Protein AF-A0A2G1VU32-F1 (afdb_monomer_lite)

pLDDT: mean 89.3, std 12.96, range [51.47, 98.81]

Sequence (148 aa):
MNSLKHTLLTLFTGLILLSCGTSLYDHYSYTQTLETKAAAISLINVSDQNFEDHKAAAEALKSQIDLMLTYERAKSKNEITVQMWQYLQNEDCSLQQFLKLWQQQGTLSPVFKEEYRPQVEKIFDLMANYETQKDAQSKSLLLDLITL

Radius of gyration: 21.8 Å; chains: 1; bounding box: 64×32×53 Å

Structure (mmCIF, N/CA/C/O backbone):
data_AF-A0A2G1VU32-F1
#
_entry.id   AF-A0A2G1VU32-F1
#
loop_
_atom_site.group_PDB
_atom_site.id
_atom_site.type_symbol
_atom_site.label_atom_id
_atom_site.label_alt_id
_atom_site.label_comp_id
_atom_site.label_asym_id
_atom_site.label_entity_id
_atom_site.label_seq_id
_atom_site.pdbx_PDB_ins_code
_atom_site.Cartn_x
_atom_site.Cartn_y
_atom_site.Cartn_z
_atom_site.occupancy
_atom_site.B_iso_or_equiv
_atom_site.auth_seq_id
_atom_site.auth_comp_id
_atom_site.auth_asym_id
_atom_site.auth_atom_id
_atom_site.pdbx_PDB_model_num
ATOM 1 N N . MET A 1 1 ? 47.442 -22.455 -35.477 1.00 58.25 1 MET A N 1
ATOM 2 C CA . MET A 1 1 ? 46.752 -22.853 -34.225 1.00 58.25 1 MET A CA 1
ATOM 3 C C . MET A 1 1 ? 46.631 -21.711 -33.213 1.00 58.25 1 MET A C 1
ATOM 5 O O . MET A 1 1 ? 45.597 -21.620 -32.571 1.00 58.25 1 MET A O 1
ATOM 9 N N . ASN A 1 2 ? 47.623 -20.816 -33.091 1.00 56.00 2 ASN A N 1
ATOM 10 C CA . ASN A 1 2 ? 47.552 -19.687 -32.149 1.00 56.00 2 ASN A CA 1
ATOM 11 C C . ASN A 1 2 ? 46.612 -18.558 -32.615 1.00 56.00 2 ASN A C 1
ATOM 13 O O . ASN A 1 2 ? 45.860 -18.047 -31.797 1.00 56.00 2 ASN A O 1
ATOM 17 N N . SER A 1 3 ? 46.543 -18.238 -33.917 1.00 55.78 3 SER A N 1
ATOM 18 C CA . SER A 1 3 ? 45.601 -17.217 -34.419 1.00 55.78 3 SER A CA 1
ATOM 19 C C . SER A 1 3 ? 44.133 -17.598 -34.189 1.00 55.78 3 SER A C 1
ATOM 21 O O . SER A 1 3 ? 43.378 -16.770 -33.706 1.00 55.78 3 SER A O 1
ATOM 23 N N . LEU A 1 4 ? 43.759 -18.867 -34.409 1.00 64.81 4 LEU A N 1
ATOM 24 C CA . LEU A 1 4 ? 42.401 -19.377 -34.163 1.00 64.81 4 LEU A CA 1
ATOM 25 C C . LEU A 1 4 ? 41.988 -19.258 -32.684 1.00 64.81 4 LEU A C 1
ATOM 27 O O . LEU A 1 4 ? 40.845 -18.922 -32.393 1.00 64.81 4 LEU A O 1
ATOM 31 N N . LYS A 1 5 ? 42.929 -19.473 -31.751 1.00 65.31 5 LYS A N 1
ATOM 32 C CA . LYS A 1 5 ? 42.708 -19.272 -30.308 1.00 65.31 5 LYS A CA 1
ATOM 33 C C . LYS A 1 5 ? 42.478 -17.798 -29.975 1.00 65.31 5 LYS A C 1
ATOM 35 O O . LYS A 1 5 ? 41.602 -17.496 -29.175 1.00 65.31 5 LYS A O 1
ATOM 40 N N . HIS A 1 6 ? 43.221 -16.887 -30.605 1.00 68.25 6 HIS A N 1
ATOM 41 C CA . HIS A 1 6 ? 43.044 -15.448 -30.403 1.00 68.25 6 HIS A CA 1
ATOM 42 C C . HIS A 1 6 ? 41.734 -14.928 -31.009 1.00 68.25 6 HIS A C 1
ATOM 44 O O . HIS A 1 6 ? 41.084 -14.096 -30.379 1.00 68.25 6 HIS A O 1
ATOM 50 N N . THR A 1 7 ? 41.303 -15.448 -32.164 1.00 71.88 7 THR A N 1
ATOM 51 C CA . THR A 1 7 ? 40.001 -15.118 -32.774 1.00 71.88 7 THR A CA 1
ATOM 52 C C . THR A 1 7 ? 38.832 -15.653 -31.942 1.00 71.88 7 THR A C 1
ATOM 54 O O . THR A 1 7 ? 37.852 -14.945 -31.733 1.00 71.88 7 THR A O 1
ATOM 57 N N . LEU A 1 8 ? 38.947 -16.870 -31.398 1.00 70.31 8 LEU A N 1
ATOM 58 C CA . LEU A 1 8 ? 37.940 -17.442 -30.497 1.00 70.31 8 LEU A CA 1
ATOM 59 C C . LEU A 1 8 ? 37.850 -16.656 -29.176 1.00 70.31 8 LEU A C 1
ATOM 61 O O . LEU A 1 8 ? 36.756 -16.397 -28.685 1.00 70.31 8 LEU A O 1
ATOM 65 N N . LEU A 1 9 ? 38.997 -16.236 -28.629 1.00 70.88 9 LEU A N 1
ATOM 66 C CA . LEU A 1 9 ? 39.069 -15.441 -27.401 1.00 70.88 9 LEU A CA 1
ATOM 67 C C . LEU A 1 9 ? 38.470 -14.040 -27.592 1.00 70.88 9 LEU A C 1
ATOM 69 O O . LEU A 1 9 ? 37.743 -13.568 -26.729 1.00 70.88 9 LEU A O 1
ATOM 73 N N . THR A 1 10 ? 38.721 -13.388 -28.731 1.00 73.50 10 THR A N 1
ATOM 74 C CA . THR A 1 10 ? 38.122 -12.075 -29.041 1.00 73.50 10 THR A CA 1
ATOM 75 C C . THR A 1 10 ? 36.617 -12.165 -29.291 1.00 73.50 10 THR A C 1
ATOM 77 O O . THR A 1 10 ? 35.882 -11.296 -28.826 1.00 73.50 10 THR A O 1
ATOM 80 N N . LEU A 1 11 ? 36.138 -13.233 -29.938 1.00 74.50 11 LEU A N 1
ATOM 81 C CA . LEU A 1 11 ? 34.706 -13.490 -30.118 1.00 74.50 11 LEU A CA 1
ATOM 82 C C . LEU A 1 11 ? 33.994 -13.744 -28.778 1.00 74.50 11 LEU A C 1
ATOM 84 O O . LEU A 1 11 ? 32.902 -13.226 -28.551 1.00 74.50 11 LEU A O 1
ATOM 88 N N . PHE A 1 12 ? 34.627 -14.496 -27.871 1.00 69.56 12 PHE A N 1
ATOM 89 C CA . PHE A 1 12 ? 34.078 -14.790 -26.546 1.00 69.56 12 PHE A CA 1
ATOM 90 C C . PHE A 1 12 ? 33.982 -13.531 -25.672 1.00 69.56 12 PHE A C 1
ATOM 92 O O . PHE A 1 12 ? 32.944 -13.286 -25.064 1.00 69.56 12 PHE A O 1
ATOM 99 N N . THR A 1 13 ? 35.009 -12.674 -25.676 1.00 68.81 13 THR A N 1
ATOM 100 C CA . THR A 1 13 ? 34.987 -11.399 -24.936 1.00 68.81 13 THR A CA 1
ATOM 101 C C . THR A 1 13 ? 33.951 -10.416 -25.497 1.00 68.81 13 THR A C 1
ATOM 103 O O . THR A 1 13 ? 33.330 -9.684 -24.730 1.00 68.81 13 THR A O 1
ATOM 106 N N . GLY A 1 14 ? 33.705 -10.422 -26.814 1.00 69.38 14 GLY A N 1
ATOM 107 C CA . GLY A 1 14 ? 32.667 -9.593 -27.440 1.00 69.38 14 GLY A CA 1
ATOM 108 C C . GLY A 1 14 ? 31.235 -9.997 -27.066 1.00 69.38 14 GLY A C 1
ATOM 109 O O . GLY A 1 14 ? 30.366 -9.135 -26.955 1.00 69.38 14 GLY A O 1
ATOM 110 N N . LEU A 1 15 ? 30.988 -11.287 -26.814 1.00 64.50 15 LEU A N 1
ATOM 111 C CA . LEU A 1 15 ? 29.652 -11.806 -26.500 1.00 64.50 15 LEU A CA 1
ATOM 112 C C . LEU A 1 15 ? 29.188 -11.449 -25.075 1.00 64.50 15 LEU A C 1
ATOM 114 O O . LEU A 1 15 ? 27.997 -11.257 -24.845 1.00 64.50 15 LEU A O 1
ATOM 118 N N . ILE A 1 16 ? 30.123 -11.294 -24.130 1.00 65.19 16 ILE A N 1
ATOM 119 C CA . ILE A 1 16 ? 29.819 -10.952 -22.727 1.00 65.19 16 ILE A CA 1
ATOM 120 C C . ILE A 1 16 ? 29.314 -9.500 -22.604 1.00 65.19 16 ILE A C 1
ATOM 122 O O . ILE A 1 16 ? 28.495 -9.196 -21.739 1.00 65.19 16 ILE A O 1
ATOM 126 N N . LEU A 1 17 ? 29.730 -8.605 -23.508 1.00 60.62 17 LEU A N 1
ATOM 127 C CA . LEU A 1 17 ? 29.351 -7.184 -23.482 1.00 60.62 17 LEU A CA 1
ATOM 128 C C . LEU A 1 17 ? 27.929 -6.905 -24.004 1.00 60.62 17 LEU A C 1
ATOM 130 O O . LEU A 1 17 ? 27.410 -5.813 -23.789 1.00 60.62 17 LEU A O 1
ATOM 134 N N . LEU A 1 18 ? 27.275 -7.881 -24.646 1.00 58.91 18 LEU A N 1
ATOM 135 C CA . LEU A 1 18 ? 25.891 -7.758 -25.130 1.00 58.91 18 LEU A CA 1
ATOM 136 C C . LEU A 1 18 ? 24.841 -8.185 -24.087 1.00 58.91 18 LEU A C 1
ATOM 138 O O . LEU A 1 18 ? 23.646 -8.029 -24.322 1.00 58.91 18 LEU A O 1
ATOM 142 N N . SER A 1 19 ? 25.264 -8.699 -22.927 1.00 51.47 19 SER A N 1
ATOM 143 C CA . SER A 1 19 ? 24.370 -9.250 -21.896 1.00 51.47 19 SER A CA 1
ATOM 144 C C . SER A 1 19 ? 23.820 -8.210 -20.907 1.00 51.47 19 SER A C 1
ATOM 146 O O . SER A 1 19 ? 23.207 -8.586 -19.906 1.00 51.47 19 SER A O 1
ATOM 148 N N . CYS A 1 20 ? 23.996 -6.908 -21.148 1.00 51.81 20 CYS A N 1
ATOM 149 C CA . CYS A 1 20 ? 23.398 -5.871 -20.303 1.00 51.81 20 CYS A CA 1
ATOM 150 C C . CYS A 1 20 ? 21.903 -5.697 -20.640 1.00 51.81 20 CYS A C 1
ATOM 152 O O . CYS A 1 20 ? 21.462 -4.661 -21.131 1.00 51.81 20 CYS A O 1
ATOM 154 N N . GLY A 1 21 ? 21.121 -6.759 -20.440 1.00 54.06 21 GLY A N 1
ATOM 155 C CA . GLY A 1 21 ? 19.668 -6.691 -20.429 1.00 54.06 21 GLY A CA 1
ATOM 156 C C . GLY A 1 21 ? 19.225 -6.154 -19.076 1.00 54.06 21 GLY A C 1
ATOM 157 O O . GLY A 1 21 ? 19.419 -6.808 -18.054 1.00 54.06 21 GLY A O 1
ATOM 158 N N . THR A 1 22 ? 18.647 -4.957 -19.051 1.00 56.16 22 THR A N 1
ATOM 159 C CA . THR A 1 22 ? 17.978 -4.431 -17.860 1.00 56.16 22 THR A CA 1
ATOM 160 C C . THR A 1 22 ? 16.846 -5.385 -17.482 1.00 56.16 22 THR A C 1
ATOM 162 O O . THR A 1 22 ? 15.890 -5.539 -18.243 1.00 56.16 22 THR A O 1
ATOM 165 N N . SER A 1 23 ? 16.976 -6.050 -16.334 1.00 56.91 23 SER A N 1
ATOM 166 C CA . SER A 1 23 ? 15.915 -6.855 -15.729 1.00 56.91 23 SER A CA 1
ATOM 167 C C . SER A 1 23 ? 14.603 -6.063 -15.686 1.00 56.91 23 SER A C 1
ATOM 169 O O . SER A 1 23 ? 14.593 -4.916 -15.246 1.00 56.91 23 SER A O 1
ATOM 171 N N . LEU A 1 24 ? 13.498 -6.674 -16.129 1.00 61.28 24 LEU A N 1
ATOM 172 C CA . LEU A 1 24 ? 12.148 -6.121 -15.949 1.00 61.28 24 LEU A CA 1
ATOM 173 C C . LEU A 1 24 ? 11.700 -6.181 -14.476 1.00 61.28 24 LEU A C 1
ATOM 175 O O . LEU A 1 24 ? 10.844 -5.395 -14.063 1.00 61.28 24 LEU A O 1
ATOM 179 N N . TYR A 1 25 ? 12.284 -7.101 -13.698 1.00 70.75 25 TYR A N 1
ATOM 180 C CA . TYR A 1 25 ? 12.089 -7.207 -12.257 1.00 70.75 25 TYR A CA 1
ATOM 181 C C . TYR A 1 25 ? 12.802 -6.052 -11.558 1.00 70.75 25 TYR A C 1
ATOM 183 O O . TYR A 1 25 ? 14.030 -5.928 -11.654 1.00 70.75 25 TYR A O 1
ATOM 191 N N . ASP A 1 26 ? 12.018 -5.241 -10.853 1.00 80.12 26 ASP A N 1
ATOM 192 C CA . ASP A 1 26 ? 12.523 -4.242 -9.926 1.00 80.12 26 ASP A CA 1
ATOM 193 C C . ASP A 1 26 ? 12.312 -4.735 -8.493 1.00 80.12 26 ASP A C 1
ATOM 195 O O . ASP A 1 26 ? 11.199 -4.760 -7.961 1.00 80.12 26 ASP A O 1
ATOM 199 N N . HIS A 1 27 ? 13.420 -5.121 -7.865 1.00 87.69 27 HIS A N 1
ATOM 200 C CA . HIS A 1 27 ? 13.429 -5.573 -6.483 1.00 87.69 27 HIS A CA 1
ATOM 201 C C . HIS A 1 27 ? 12.904 -4.508 -5.514 1.00 87.69 27 HIS A C 1
ATOM 203 O O . HIS A 1 27 ? 12.268 -4.848 -4.514 1.00 87.69 27 HIS A O 1
ATOM 209 N N . TYR A 1 28 ? 13.142 -3.228 -5.807 1.00 91.94 28 TYR A N 1
ATOM 210 C CA . TYR A 1 28 ? 12.669 -2.133 -4.974 1.00 91.94 28 TYR A CA 1
ATOM 211 C C . TYR A 1 28 ? 11.143 -2.011 -5.043 1.00 91.94 28 TYR A C 1
ATOM 213 O O . TYR A 1 28 ? 10.498 -2.040 -3.996 1.00 91.94 28 TYR A O 1
ATOM 221 N N . SER A 1 29 ? 10.551 -1.993 -6.243 1.00 93.12 29 SER A N 1
ATOM 222 C CA . SER A 1 29 ? 9.088 -1.967 -6.432 1.00 93.12 29 SER A CA 1
ATOM 223 C C . SER A 1 29 ? 8.392 -3.139 -5.739 1.00 93.12 29 SER A C 1
ATOM 225 O O . SER A 1 29 ? 7.382 -2.954 -5.054 1.00 93.12 29 SER A O 1
ATOM 227 N N . TYR A 1 30 ? 8.951 -4.346 -5.868 1.00 94.31 30 TYR A N 1
ATOM 228 C CA . TYR A 1 30 ? 8.436 -5.536 -5.193 1.00 94.31 30 TYR A CA 1
ATOM 229 C C . TYR A 1 30 ? 8.493 -5.398 -3.665 1.00 94.31 30 TYR A C 1
ATOM 231 O O . TYR A 1 30 ? 7.490 -5.603 -2.982 1.00 94.31 30 TYR A O 1
ATOM 239 N N . THR A 1 31 ? 9.646 -4.997 -3.126 1.00 96.44 31 THR A N 1
ATOM 240 C CA . THR A 1 31 ? 9.841 -4.829 -1.677 1.00 96.44 31 THR A CA 1
ATOM 241 C C . THR A 1 31 ? 8.885 -3.785 -1.113 1.00 96.44 31 THR A C 1
ATOM 243 O O . THR A 1 31 ? 8.195 -4.045 -0.130 1.00 96.44 31 THR A O 1
ATOM 246 N N . GLN A 1 32 ? 8.760 -2.641 -1.784 1.00 97.62 32 GLN A N 1
ATOM 247 C CA . GLN A 1 32 ? 7.848 -1.575 -1.377 1.00 97.62 32 GLN A CA 1
ATOM 248 C C . GLN A 1 32 ? 6.380 -2.000 -1.451 1.00 97.62 32 GLN A C 1
ATOM 250 O O . GLN A 1 32 ? 5.587 -1.602 -0.600 1.00 97.62 32 GLN A O 1
ATOM 255 N N . THR A 1 33 ? 6.015 -2.872 -2.394 1.00 97.75 33 THR A N 1
ATOM 256 C CA . THR A 1 33 ? 4.673 -3.474 -2.436 1.00 97.75 33 THR A CA 1
ATOM 257 C C . THR A 1 33 ? 4.402 -4.315 -1.184 1.00 97.75 33 THR A C 1
ATOM 259 O O . THR A 1 33 ? 3.342 -4.180 -0.572 1.00 97.75 33 THR A O 1
ATOM 262 N N . LEU A 1 34 ? 5.358 -5.148 -0.759 1.00 98.19 34 LEU A N 1
ATOM 263 C CA . LEU A 1 34 ? 5.218 -5.971 0.449 1.00 98.19 34 LEU A CA 1
ATOM 264 C C . LEU A 1 34 ? 5.191 -5.136 1.735 1.00 98.19 34 LEU A C 1
ATOM 266 O O . LEU A 1 34 ? 4.395 -5.417 2.630 1.00 98.19 34 LEU A O 1
ATOM 270 N N . GLU A 1 35 ? 6.034 -4.109 1.828 1.00 98.44 35 GLU A N 1
ATOM 271 C CA . GLU A 1 35 ? 6.060 -3.197 2.976 1.00 98.44 35 GLU A CA 1
ATOM 272 C C . GLU A 1 35 ? 4.749 -2.414 3.094 1.00 98.44 35 GLU A C 1
ATOM 274 O O . GLU A 1 35 ? 4.152 -2.364 4.171 1.00 98.44 35 GLU A O 1
ATOM 279 N N . THR A 1 36 ? 4.247 -1.886 1.974 1.00 98.69 36 THR A N 1
ATOM 280 C CA . THR A 1 36 ? 2.964 -1.170 1.930 1.00 98.69 36 THR A CA 1
ATOM 281 C C . THR A 1 36 ? 1.810 -2.104 2.301 1.00 98.69 36 THR A C 1
ATOM 283 O O . THR A 1 36 ? 0.939 -1.722 3.086 1.00 98.69 36 THR A O 1
ATOM 286 N N . LYS A 1 37 ? 1.830 -3.362 1.823 1.00 98.62 37 LYS A N 1
ATOM 287 C CA . LYS A 1 37 ? 0.872 -4.397 2.245 1.00 98.62 37 LYS A CA 1
ATOM 288 C C . LYS A 1 37 ? 0.906 -4.581 3.757 1.00 98.62 37 LYS A C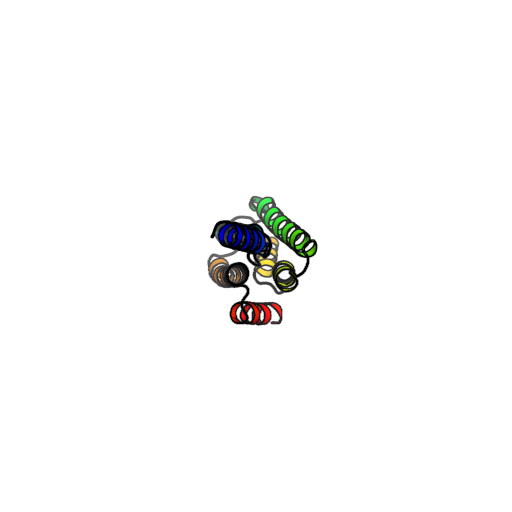 1
ATOM 290 O O . LYS A 1 37 ? -0.134 -4.517 4.406 1.00 98.62 37 LYS A O 1
ATOM 295 N N . ALA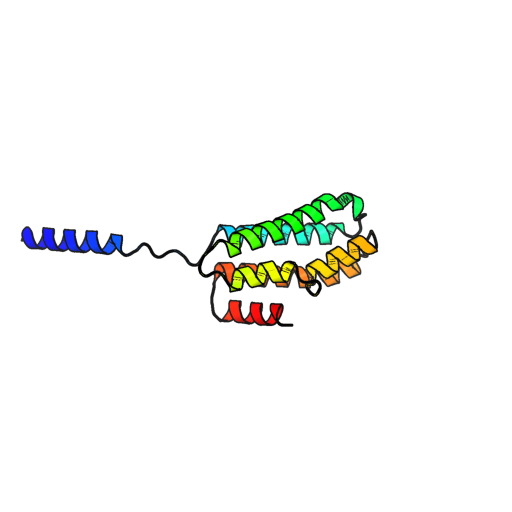 A 1 38 ? 2.087 -4.809 4.327 1.00 98.75 38 ALA A N 1
ATOM 296 C CA . ALA A 1 38 ? 2.237 -5.045 5.758 1.00 98.75 38 ALA A CA 1
ATOM 297 C C . ALA A 1 38 ? 1.718 -3.859 6.588 1.00 98.75 38 ALA A C 1
ATOM 299 O O . ALA A 1 38 ? 0.993 -4.070 7.562 1.00 98.75 38 ALA A O 1
ATOM 300 N N . ALA A 1 39 ? 2.019 -2.627 6.172 1.00 98.81 39 ALA A N 1
ATOM 301 C CA . ALA A 1 39 ? 1.512 -1.416 6.809 1.00 98.81 39 ALA A CA 1
ATOM 302 C C . ALA A 1 39 ? -0.024 -1.323 6.737 1.00 98.81 39 ALA A C 1
ATOM 304 O O . ALA A 1 39 ? -0.672 -1.104 7.762 1.00 98.81 39 ALA A O 1
ATOM 305 N N . ALA A 1 40 ? -0.620 -1.568 5.567 1.00 98.75 40 ALA A N 1
ATOM 306 C CA . ALA A 1 40 ? -2.072 -1.563 5.393 1.00 98.75 40 ALA A CA 1
ATOM 307 C C . ALA A 1 40 ? -2.770 -2.619 6.266 1.00 98.75 40 ALA A C 1
ATOM 309 O O . ALA A 1 40 ? -3.728 -2.307 6.974 1.00 98.75 40 ALA A O 1
ATOM 310 N N . ILE A 1 41 ? -2.265 -3.856 6.280 1.00 98.56 41 ILE A N 1
ATOM 311 C CA . ILE A 1 41 ? -2.835 -4.932 7.103 1.00 98.56 41 ILE A CA 1
ATOM 312 C C . ILE A 1 41 ? -2.649 -4.652 8.598 1.00 98.56 41 ILE A C 1
ATOM 314 O O . ILE A 1 41 ? -3.541 -4.955 9.390 1.00 98.56 41 ILE A O 1
ATOM 318 N N . SER A 1 42 ? -1.534 -4.035 8.995 1.00 98.44 42 SER A N 1
ATOM 319 C CA . SER A 1 42 ? -1.323 -3.598 10.378 1.00 98.44 42 SER A CA 1
ATOM 320 C C . SER A 1 42 ? -2.415 -2.623 10.831 1.00 98.44 42 SER A C 1
ATOM 322 O O . SER A 1 42 ? -3.023 -2.843 11.877 1.00 98.44 42 SER A O 1
ATOM 324 N N . LEU A 1 43 ? -2.740 -1.620 10.006 1.00 98.62 43 LEU A N 1
ATOM 325 C CA . LEU A 1 43 ? -3.816 -0.663 10.287 1.00 98.62 43 LEU A CA 1
ATOM 326 C C . LEU A 1 43 ? -5.188 -1.340 10.398 1.00 98.62 43 LEU A C 1
ATOM 328 O O . LEU A 1 43 ? -5.942 -1.032 11.316 1.00 98.62 43 LEU A O 1
ATOM 332 N N . ILE A 1 44 ? -5.498 -2.303 9.524 1.00 98.38 44 ILE A N 1
ATOM 333 C CA . ILE A 1 44 ? -6.745 -3.086 9.618 1.00 98.38 44 ILE A CA 1
ATOM 334 C C . ILE A 1 44 ? -6.810 -3.862 10.937 1.00 98.38 44 ILE A C 1
ATOM 336 O O . ILE A 1 44 ? -7.848 -3.897 11.595 1.00 98.38 44 ILE A O 1
ATOM 340 N N . ASN A 1 45 ? -5.704 -4.469 11.367 1.00 97.50 45 ASN A N 1
ATOM 341 C CA . ASN A 1 45 ? -5.688 -5.254 12.600 1.00 97.50 45 ASN A CA 1
ATOM 342 C C . ASN A 1 45 ? -5.976 -4.402 13.843 1.00 97.50 45 ASN A C 1
ATOM 344 O O . ASN A 1 45 ? -6.640 -4.892 14.759 1.00 97.50 45 ASN A O 1
ATOM 348 N N . VAL A 1 46 ? -5.524 -3.145 13.863 1.00 97.88 46 VAL A N 1
ATOM 349 C CA . VAL A 1 46 ? -5.707 -2.216 14.993 1.00 97.88 46 VAL A CA 1
ATOM 350 C C . VAL A 1 46 ? -6.930 -1.308 14.851 1.00 97.88 46 VAL A C 1
ATOM 352 O O . VAL A 1 46 ? -7.127 -0.427 15.681 1.00 97.88 46 VAL A O 1
ATOM 355 N N . SER A 1 47 ? -7.777 -1.500 13.835 1.00 98.12 47 SER A N 1
ATOM 356 C CA . SER A 1 47 ? -8.862 -0.554 13.545 1.00 98.12 47 SER A CA 1
ATOM 357 C C . SER A 1 47 ? -10.029 -0.576 14.541 1.00 98.12 47 SER A C 1
ATOM 359 O O . SER A 1 47 ? -10.957 0.212 14.406 1.00 98.12 47 SER A O 1
ATOM 361 N N . ASP A 1 48 ? -10.021 -1.470 15.532 1.00 97.25 48 ASP A N 1
ATOM 362 C CA . ASP A 1 48 ? -10.912 -1.404 16.704 1.00 97.25 48 ASP A CA 1
ATOM 363 C C . ASP A 1 48 ? -10.4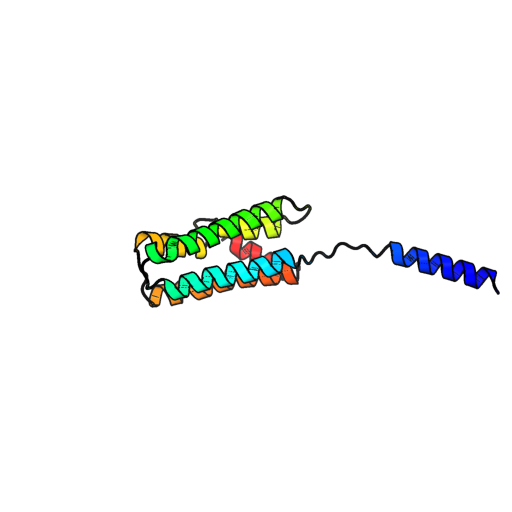52 -0.375 17.744 1.00 97.25 48 ASP A C 1
ATOM 365 O O . ASP A 1 48 ? -11.192 -0.069 18.678 1.00 97.25 48 ASP A O 1
ATOM 369 N N . GLN A 1 49 ? -9.246 0.163 17.580 1.00 98.00 49 GLN A N 1
ATOM 370 C CA . GLN A 1 49 ? -8.701 1.261 18.366 1.00 98.00 49 GLN A CA 1
ATOM 371 C C . GLN A 1 49 ? -9.029 2.602 17.701 1.00 98.00 49 GLN A C 1
ATOM 373 O O . GLN A 1 49 ? -9.413 2.660 16.528 1.00 98.00 49 GLN A O 1
ATOM 378 N N . ASN A 1 50 ? -8.904 3.689 18.466 1.00 98.25 50 ASN A N 1
ATOM 379 C CA . ASN A 1 50 ? -9.228 5.026 17.984 1.00 98.25 50 ASN A CA 1
ATOM 380 C C . ASN A 1 50 ? -8.287 5.427 16.837 1.00 98.25 50 ASN A C 1
ATOM 382 O O . ASN A 1 50 ? -7.067 5.345 16.970 1.00 98.25 50 ASN A O 1
ATOM 386 N N . PHE A 1 51 ? -8.856 5.883 15.722 1.00 98.50 51 PHE A N 1
ATOM 387 C CA . PHE A 1 51 ? -8.120 6.358 14.557 1.00 98.50 51 PHE A CA 1
ATOM 388 C C . PHE A 1 51 ? -7.101 7.440 14.918 1.00 98.50 51 PHE A C 1
ATOM 390 O O . PHE A 1 51 ? -5.995 7.421 14.388 1.00 98.50 51 PHE A O 1
ATOM 397 N N . GLU A 1 52 ? -7.429 8.358 15.833 1.00 98.44 52 GLU A N 1
ATOM 398 C CA . GLU A 1 52 ? -6.509 9.442 16.202 1.00 98.44 52 GLU A CA 1
ATOM 399 C C . GLU A 1 52 ? -5.202 8.921 16.825 1.00 98.44 52 GLU A C 1
ATOM 401 O O . GLU A 1 52 ? -4.151 9.520 16.598 1.00 98.44 52 GLU A O 1
ATOM 406 N N . ASP A 1 53 ? -5.224 7.764 17.499 1.00 98.56 53 ASP A N 1
ATOM 407 C CA . ASP A 1 53 ? -4.018 7.130 18.056 1.00 98.56 53 ASP A CA 1
ATOM 408 C C . ASP A 1 53 ? -3.105 6.547 16.958 1.00 98.56 53 ASP A C 1
ATOM 410 O O . ASP A 1 53 ? -1.898 6.395 17.150 1.00 98.56 53 ASP A O 1
ATOM 414 N N . HIS A 1 54 ? -3.670 6.253 15.781 1.00 98.50 54 HIS A N 1
ATOM 415 C CA . HIS A 1 54 ? -2.991 5.623 14.640 1.00 98.50 54 HIS A CA 1
ATOM 416 C C . HIS A 1 54 ? -2.906 6.520 13.403 1.00 98.50 54 HIS A C 1
ATOM 418 O O . HIS A 1 54 ? -2.405 6.102 12.355 1.00 98.50 54 HIS A O 1
ATOM 424 N N . LYS A 1 55 ? -3.352 7.772 13.509 1.00 98.62 55 LYS A N 1
ATOM 425 C CA . LYS A 1 55 ? -3.430 8.725 12.399 1.00 98.62 55 LYS A CA 1
ATOM 426 C C . LYS A 1 55 ? -2.089 8.917 11.701 1.00 98.62 55 LYS A C 1
ATOM 428 O O . LYS A 1 55 ? -2.029 8.887 10.476 1.00 98.62 55 LYS A O 1
ATOM 433 N N . ALA A 1 56 ? -1.008 9.026 12.472 1.00 98.69 56 ALA A N 1
ATOM 434 C CA . ALA A 1 56 ? 0.340 9.152 11.927 1.00 98.69 56 ALA A CA 1
ATOM 435 C C . ALA A 1 56 ? 0.738 7.940 11.065 1.00 98.69 56 ALA A C 1
ATOM 437 O O . ALA A 1 56 ? 1.372 8.102 10.025 1.00 98.69 56 ALA A O 1
ATOM 438 N N . ALA A 1 57 ? 0.335 6.725 11.452 1.00 98.69 57 ALA A N 1
ATOM 439 C CA . ALA A 1 57 ? 0.599 5.520 10.671 1.00 98.69 57 ALA A CA 1
ATOM 440 C C . ALA A 1 57 ? -0.261 5.467 9.393 1.00 98.69 57 ALA A C 1
ATOM 442 O O . ALA A 1 57 ? 0.233 5.078 8.335 1.00 98.69 57 ALA A O 1
ATOM 443 N N . ALA A 1 58 ? -1.515 5.926 9.454 1.00 98.62 58 ALA A N 1
ATOM 444 C CA . ALA A 1 58 ? -2.368 6.068 8.272 1.00 98.62 58 ALA A CA 1
ATOM 445 C C . ALA A 1 58 ? -1.829 7.119 7.279 1.00 98.62 58 ALA A C 1
ATOM 447 O O . ALA A 1 58 ? -1.835 6.893 6.068 1.00 98.62 58 ALA A O 1
ATOM 448 N N . GLU A 1 59 ? -1.327 8.251 7.773 1.00 98.62 59 GLU A N 1
ATOM 449 C CA . GLU A 1 59 ? -0.683 9.291 6.959 1.00 98.62 59 GLU A CA 1
ATOM 450 C C . GLU A 1 59 ? 0.653 8.815 6.369 1.00 98.62 59 GLU A C 1
ATOM 452 O O . GLU A 1 59 ? 0.952 9.102 5.206 1.00 98.62 59 GLU A O 1
ATOM 457 N N . ALA A 1 60 ? 1.429 8.032 7.125 1.00 98.69 60 ALA A N 1
ATOM 458 C CA . ALA A 1 60 ? 2.656 7.410 6.635 1.00 98.69 60 ALA A CA 1
ATOM 459 C C . ALA A 1 60 ? 2.378 6.420 5.494 1.00 98.69 60 ALA A C 1
ATOM 461 O O . ALA A 1 60 ? 3.072 6.457 4.480 1.00 98.69 60 ALA A O 1
ATOM 462 N N . LEU A 1 61 ? 1.326 5.599 5.608 1.00 98.75 61 LEU A N 1
ATOM 463 C CA . LEU A 1 61 ? 0.901 4.698 4.534 1.00 98.75 61 LEU A CA 1
ATOM 464 C C . LEU A 1 61 ? 0.529 5.469 3.258 1.00 98.75 61 LEU A C 1
ATOM 466 O O . LEU A 1 61 ? 0.979 5.115 2.170 1.00 98.75 61 LEU A O 1
ATOM 470 N N . LYS A 1 62 ? -0.255 6.548 3.382 1.00 98.50 62 LYS A N 1
ATOM 471 C CA . LYS A 1 62 ? -0.602 7.412 2.237 1.00 98.50 62 LYS A CA 1
ATOM 472 C C . LYS A 1 62 ? 0.647 8.026 1.600 1.00 98.50 62 LYS A C 1
ATOM 474 O O . LYS A 1 62 ? 0.815 7.960 0.388 1.00 98.50 62 LYS A O 1
ATOM 479 N N . SER A 1 63 ? 1.564 8.529 2.421 1.00 98.56 63 SER A N 1
ATOM 480 C CA . SER A 1 63 ? 2.827 9.109 1.951 1.00 98.56 63 SER A CA 1
ATOM 481 C C . SER A 1 63 ? 3.712 8.083 1.234 1.00 98.56 63 SER A C 1
ATOM 483 O O . SER A 1 63 ? 4.358 8.417 0.243 1.00 98.56 63 SER A O 1
ATOM 485 N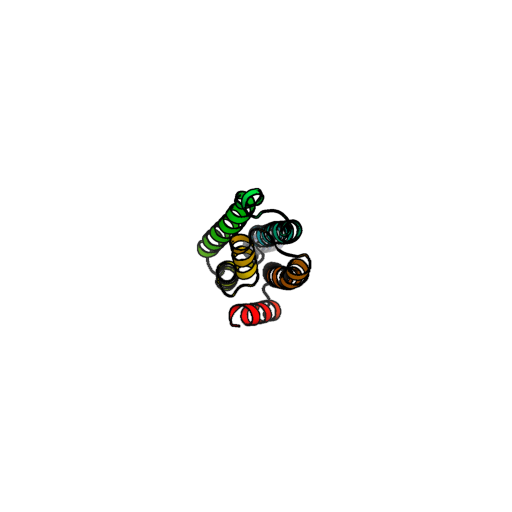 N . GLN A 1 64 ? 3.733 6.827 1.694 1.00 98.38 64 GLN A N 1
ATOM 486 C CA . GLN A 1 64 ? 4.453 5.739 1.026 1.00 98.38 64 GLN A CA 1
ATOM 487 C C . GLN A 1 64 ? 3.863 5.436 -0.360 1.00 98.38 64 GLN A C 1
ATOM 489 O O . GLN A 1 64 ? 4.617 5.279 -1.321 1.00 98.38 64 GLN A O 1
ATOM 494 N N . ILE A 1 65 ? 2.532 5.409 -0.484 1.00 98.56 65 ILE A N 1
ATOM 495 C CA . ILE A 1 65 ? 1.843 5.234 -1.773 1.00 98.56 65 ILE A CA 1
ATOM 496 C C . ILE A 1 65 ? 2.193 6.382 -2.734 1.00 98.56 65 ILE A C 1
ATOM 498 O O . ILE A 1 65 ? 2.550 6.128 -3.886 1.00 98.56 65 ILE A O 1
ATOM 502 N N . ASP A 1 66 ? 2.162 7.630 -2.261 1.00 98.38 66 ASP A N 1
ATOM 503 C CA . ASP A 1 66 ? 2.497 8.817 -3.063 1.00 98.38 66 ASP A CA 1
ATOM 504 C C . ASP A 1 66 ? 3.960 8.805 -3.529 1.00 98.38 66 ASP A C 1
ATOM 506 O O . ASP A 1 66 ? 4.271 9.118 -4.689 1.00 98.38 66 ASP A O 1
ATOM 510 N N . LEU A 1 67 ? 4.866 8.418 -2.627 1.00 97.81 67 LEU A N 1
ATOM 511 C CA . LEU A 1 67 ? 6.286 8.261 -2.918 1.00 97.81 67 LEU A CA 1
ATOM 512 C C . LEU A 1 67 ? 6.492 7.220 -4.017 1.00 97.81 67 LEU A C 1
ATOM 514 O O . LEU A 1 67 ? 7.192 7.494 -4.993 1.00 97.81 67 LEU A O 1
ATOM 518 N N . MET A 1 68 ? 5.858 6.055 -3.890 1.00 97.50 68 MET A N 1
ATOM 519 C CA . MET A 1 68 ? 5.992 4.984 -4.871 1.00 97.50 68 MET A CA 1
ATOM 520 C C . MET A 1 68 ? 5.384 5.347 -6.219 1.00 97.50 68 MET A C 1
ATOM 522 O O . MET A 1 68 ? 6.010 5.111 -7.250 1.00 97.50 68 MET A O 1
ATOM 526 N N . LEU A 1 69 ? 4.231 6.013 -6.246 1.00 97.31 69 LEU A N 1
ATOM 527 C CA . LEU A 1 69 ? 3.672 6.523 -7.496 1.00 97.31 69 LEU A CA 1
ATOM 528 C C . LEU A 1 69 ? 4.634 7.498 -8.191 1.00 97.31 69 LEU A C 1
ATOM 530 O O . LEU A 1 69 ? 4.815 7.441 -9.410 1.00 97.31 69 LEU A O 1
ATOM 534 N N . THR A 1 70 ? 5.273 8.382 -7.424 1.00 96.62 70 THR A N 1
ATOM 535 C CA . THR A 1 70 ? 6.262 9.337 -7.946 1.00 96.62 70 THR A CA 1
ATOM 536 C C . THR A 1 70 ? 7.506 8.622 -8.470 1.00 96.62 70 THR A C 1
ATOM 538 O O . THR A 1 70 ? 7.959 8.908 -9.580 1.00 96.62 70 THR A O 1
ATOM 541 N N . TYR A 1 71 ? 8.028 7.664 -7.703 1.00 94.81 71 TYR A N 1
ATOM 542 C CA . TYR A 1 71 ? 9.170 6.835 -8.079 1.00 94.81 71 TYR A CA 1
ATOM 543 C C . TYR A 1 71 ? 8.918 6.089 -9.397 1.00 94.81 71 TYR A C 1
ATOM 545 O O . TYR A 1 71 ? 9.746 6.124 -10.307 1.00 94.81 71 TYR A O 1
ATOM 553 N N . GLU A 1 72 ? 7.745 5.475 -9.547 1.00 94.62 72 GLU A N 1
ATOM 554 C CA . GLU A 1 72 ? 7.410 4.690 -10.737 1.00 94.62 72 GLU A CA 1
ATOM 555 C C . GLU A 1 72 ? 7.153 5.559 -11.967 1.00 94.62 72 GLU A C 1
ATOM 557 O O . GLU A 1 72 ? 7.532 5.180 -13.076 1.00 94.62 72 GLU A O 1
ATOM 562 N N . ARG A 1 73 ? 6.593 6.761 -11.788 1.00 94.56 73 ARG A N 1
ATOM 563 C CA . ARG A 1 73 ? 6.442 7.749 -12.871 1.00 94.56 73 ARG A CA 1
ATOM 564 C C . ARG A 1 73 ? 7.779 8.278 -13.387 1.00 94.56 73 ARG A C 1
ATOM 566 O O . ARG A 1 73 ? 7.858 8.675 -14.547 1.00 94.56 73 ARG A O 1
ATOM 573 N N . ALA A 1 74 ? 8.821 8.282 -12.557 1.00 92.31 74 ALA A N 1
ATOM 574 C CA . ALA A 1 74 ? 10.160 8.695 -12.971 1.00 92.31 74 ALA A CA 1
ATOM 575 C C . ALA A 1 74 ? 10.863 7.650 -13.863 1.00 92.31 74 ALA A C 1
ATOM 577 O O . ALA A 1 74 ? 11.863 7.968 -14.511 1.00 92.31 74 ALA A O 1
ATOM 578 N N . LYS A 1 75 ? 10.358 6.410 -13.922 1.00 88.06 75 LYS A N 1
ATOM 579 C CA . LYS A 1 75 ? 10.950 5.309 -14.695 1.00 88.06 75 LYS A CA 1
ATOM 580 C C . LYS A 1 75 ? 10.363 5.235 -16.104 1.00 88.06 75 LYS A C 1
ATOM 582 O O . LYS A 1 75 ? 9.158 5.336 -16.317 1.00 88.06 75 LYS A O 1
ATOM 587 N N . SER A 1 76 ? 11.214 4.971 -17.095 1.00 78.00 76 SER A N 1
ATOM 588 C CA . SER A 1 76 ? 10.754 4.643 -18.448 1.00 78.00 76 SER A CA 1
ATOM 589 C C . SER A 1 76 ? 10.148 3.232 -18.478 1.00 78.00 76 SER A C 1
ATOM 591 O O . SER A 1 76 ? 10.795 2.304 -18.000 1.00 78.00 76 SER A O 1
ATOM 593 N N . LYS A 1 77 ? 8.985 3.048 -19.126 1.00 78.25 77 LYS A N 1
ATOM 594 C CA . LYS A 1 77 ? 8.327 1.742 -19.383 1.00 78.25 77 LYS A CA 1
ATOM 595 C C . LYS A 1 77 ? 7.697 1.027 -18.168 1.00 78.25 77 LYS A C 1
ATOM 597 O O . LYS A 1 77 ? 7.719 -0.198 -18.121 1.00 78.25 77 LYS A O 1
ATOM 602 N N . ASN A 1 78 ? 7.063 1.762 -17.249 1.00 84.88 78 ASN A N 1
ATOM 603 C CA . ASN A 1 78 ? 6.371 1.198 -16.073 1.00 84.88 78 ASN A CA 1
ATOM 604 C C . ASN A 1 78 ? 4.885 1.583 -15.950 1.00 84.88 78 ASN A C 1
ATOM 606 O O . ASN A 1 78 ? 4.338 1.667 -14.856 1.00 84.88 78 ASN A O 1
ATOM 610 N N . GLU A 1 79 ? 4.199 1.787 -17.075 1.00 90.19 79 GLU A N 1
ATOM 611 C CA . GLU A 1 79 ? 2.811 2.280 -17.107 1.00 90.19 79 GLU A CA 1
ATOM 612 C C . GLU A 1 79 ? 1.831 1.455 -16.266 1.00 90.19 79 GLU A C 1
ATOM 614 O O . GLU A 1 79 ? 0.959 2.022 -15.615 1.00 90.19 79 GLU A O 1
ATOM 619 N N . ILE A 1 80 ? 1.972 0.127 -16.256 1.00 91.38 80 ILE A N 1
ATOM 620 C CA . ILE A 1 80 ? 1.105 -0.738 -15.447 1.00 91.38 80 ILE A CA 1
ATOM 621 C C . ILE A 1 80 ? 1.406 -0.551 -13.964 1.00 91.38 80 ILE A C 1
ATOM 623 O O . ILE A 1 80 ? 0.483 -0.345 -13.190 1.00 91.38 80 ILE A O 1
ATOM 627 N N . THR A 1 81 ? 2.681 -0.533 -13.570 1.00 92.56 81 THR A N 1
ATOM 628 C CA . THR A 1 81 ? 3.066 -0.289 -12.177 1.00 92.56 81 THR A CA 1
ATOM 629 C C . THR A 1 81 ? 2.587 1.077 -11.688 1.00 92.56 81 THR A C 1
ATOM 631 O O . THR A 1 81 ? 2.048 1.180 -10.589 1.00 92.56 81 THR A O 1
ATOM 634 N N . VAL A 1 82 ? 2.672 2.111 -12.529 1.00 95.00 82 VAL A N 1
ATOM 635 C CA . VAL A 1 82 ? 2.088 3.431 -12.243 1.00 95.00 82 VAL A CA 1
ATOM 636 C C . VAL A 1 82 ? 0.577 3.331 -12.014 1.00 95.00 82 VAL A C 1
ATOM 638 O O . VAL A 1 82 ? 0.081 3.894 -11.042 1.00 95.00 82 VAL A O 1
ATOM 641 N N . GLN A 1 83 ? -0.151 2.594 -12.859 1.00 94.94 83 GLN A N 1
ATOM 642 C CA . GLN A 1 83 ? -1.595 2.388 -12.690 1.00 94.94 83 GLN A CA 1
ATOM 643 C C . GLN A 1 83 ? -1.935 1.648 -11.390 1.00 94.94 83 GLN A C 1
ATOM 645 O O . GLN A 1 83 ? -2.906 2.018 -10.739 1.00 94.94 83 GLN A O 1
ATOM 650 N N . MET A 1 84 ? -1.129 0.668 -10.966 1.00 95.06 84 MET A N 1
ATOM 651 C CA . MET A 1 84 ? -1.330 -0.027 -9.687 1.00 95.06 84 MET A CA 1
ATOM 652 C C . MET A 1 84 ? -1.240 0.930 -8.493 1.00 95.06 84 MET A C 1
ATOM 654 O O . MET A 1 84 ? -2.140 0.974 -7.658 1.00 95.06 84 MET A O 1
ATOM 658 N N . TRP A 1 85 ? -0.167 1.724 -8.418 1.00 97.12 85 TRP A N 1
ATOM 659 C CA . TRP A 1 85 ? 0.020 2.686 -7.326 1.00 97.12 85 TRP A CA 1
ATOM 660 C C . TRP A 1 85 ? -1.011 3.812 -7.371 1.00 97.12 85 TRP A C 1
ATOM 662 O O . TRP A 1 85 ? -1.480 4.261 -6.329 1.00 97.12 85 TRP A O 1
ATOM 672 N N . GLN A 1 86 ? -1.420 4.229 -8.569 1.00 96.62 86 GLN A N 1
ATOM 673 C CA . GLN A 1 86 ? -2.495 5.199 -8.740 1.00 96.62 86 GLN A CA 1
ATOM 674 C C . GLN A 1 86 ? -3.853 4.634 -8.298 1.00 96.62 86 GLN A C 1
ATOM 676 O O . GLN A 1 86 ? -4.641 5.354 -7.689 1.00 96.62 86 GLN A O 1
ATOM 681 N N . TYR A 1 87 ? -4.122 3.348 -8.535 1.00 96.81 87 TYR A N 1
ATOM 682 C CA . TYR A 1 87 ? -5.335 2.687 -8.055 1.00 96.81 87 TYR A CA 1
ATOM 683 C C . TYR A 1 87 ? -5.419 2.671 -6.525 1.00 96.81 87 TYR A C 1
ATOM 685 O O . TYR A 1 87 ? -6.497 2.876 -5.976 1.00 96.81 87 TYR A O 1
ATOM 693 N N . LEU A 1 88 ? -4.294 2.536 -5.813 1.00 97.62 88 LEU A N 1
ATOM 694 C CA . LEU A 1 88 ? -4.282 2.639 -4.347 1.00 97.62 88 LEU A CA 1
ATOM 695 C C . LEU A 1 88 ? -4.726 4.012 -3.821 1.00 97.62 88 LEU A C 1
ATOM 697 O O . LEU A 1 88 ? -5.071 4.104 -2.647 1.00 97.62 88 LEU A O 1
ATOM 701 N N . GLN A 1 89 ? -4.731 5.059 -4.650 1.00 96.31 89 GLN A N 1
ATOM 702 C CA . GLN A 1 89 ? -5.246 6.390 -4.305 1.00 96.31 89 GLN A CA 1
ATOM 703 C C . GLN A 1 89 ? -6.710 6.599 -4.723 1.00 96.31 89 GLN A C 1
ATOM 705 O O . GLN A 1 89 ? -7.300 7.614 -4.358 1.00 96.31 89 GLN A O 1
ATOM 710 N N . ASN A 1 90 ? -7.296 5.681 -5.498 1.00 95.25 90 ASN A N 1
ATOM 711 C CA . ASN A 1 90 ? -8.677 5.795 -5.959 1.00 95.25 90 ASN A CA 1
ATOM 712 C C . ASN A 1 90 ? -9.646 5.666 -4.769 1.00 95.25 90 ASN A C 1
ATOM 714 O O . ASN A 1 90 ? -9.490 4.768 -3.945 1.00 95.25 90 ASN A O 1
ATOM 718 N N . GLU A 1 91 ? -10.661 6.531 -4.690 1.00 93.06 91 GLU A N 1
ATOM 719 C CA . GLU A 1 91 ? -11.697 6.463 -3.650 1.00 93.06 91 GLU A CA 1
ATOM 720 C C . GLU A 1 91 ? -12.481 5.143 -3.667 1.00 93.06 91 GLU A C 1
ATOM 722 O O . GLU A 1 91 ? -12.956 4.710 -2.616 1.00 93.06 91 GLU A O 1
ATOM 727 N N . ASP A 1 92 ? -12.570 4.485 -4.826 1.00 90.81 92 ASP A N 1
ATOM 728 C CA . ASP A 1 92 ? -13.236 3.189 -4.988 1.00 90.81 92 ASP A CA 1
ATOM 729 C C . ASP A 1 92 ? -12.358 2.000 -4.562 1.00 90.81 92 ASP A C 1
ATOM 731 O O . ASP A 1 92 ? -12.844 0.879 -4.417 1.00 90.81 92 ASP A O 1
ATOM 735 N N . CYS A 1 93 ? -11.065 2.222 -4.309 1.00 95.81 93 CYS A N 1
ATOM 736 C CA . CYS A 1 93 ? -10.176 1.187 -3.796 1.00 95.81 93 CYS A CA 1
ATOM 737 C C . CYS A 1 93 ? -10.558 0.820 -2.357 1.00 95.81 93 CYS A C 1
ATOM 739 O O . CYS A 1 93 ? -10.636 1.691 -1.484 1.00 95.81 93 CYS A O 1
ATOM 741 N N . SER A 1 94 ? -10.705 -0.479 -2.069 1.00 96.44 94 SER A N 1
ATOM 742 C CA . SER A 1 94 ? -11.084 -0.973 -0.737 1.00 96.44 94 SER A CA 1
ATOM 743 C C . SER A 1 94 ? -10.168 -0.455 0.381 1.00 96.44 94 SER A C 1
ATOM 745 O O . SER A 1 94 ? -10.633 -0.250 1.500 1.00 96.44 94 SER A O 1
ATOM 747 N N . LEU A 1 95 ? -8.884 -0.189 0.096 1.00 97.88 95 LEU A N 1
ATOM 748 C CA . LEU A 1 95 ? -7.962 0.429 1.058 1.00 97.88 95 LEU A CA 1
ATOM 749 C C . LEU A 1 95 ? -8.385 1.860 1.428 1.00 97.88 95 LEU A C 1
ATOM 751 O O . LEU A 1 95 ? -8.388 2.214 2.606 1.00 97.88 95 LEU A O 1
ATOM 755 N N . GLN A 1 96 ? -8.751 2.684 0.443 1.00 97.25 96 GLN A N 1
ATOM 756 C CA . GLN A 1 96 ? -9.189 4.060 0.692 1.00 97.25 96 GLN A CA 1
ATOM 757 C C . GLN A 1 96 ? -10.557 4.097 1.364 1.00 97.25 96 GLN A C 1
ATOM 759 O O . GLN A 1 96 ? -10.750 4.868 2.306 1.00 97.25 96 GLN A O 1
ATOM 764 N N . GLN A 1 97 ? -11.477 3.222 0.952 1.00 97.06 97 GLN A N 1
ATOM 765 C CA . GLN A 1 97 ? -12.774 3.065 1.608 1.00 97.06 97 GLN A CA 1
ATOM 766 C C . GLN A 1 97 ? -12.611 2.683 3.083 1.00 97.06 97 GLN A C 1
ATOM 768 O O . GLN A 1 97 ? -13.215 3.323 3.943 1.00 97.06 97 GLN A O 1
ATOM 773 N N . PHE A 1 98 ? -11.737 1.717 3.387 1.00 98.06 98 PHE A N 1
ATOM 774 C CA . PHE A 1 98 ? -11.394 1.332 4.756 1.00 98.06 98 PHE A CA 1
ATOM 775 C C . PHE A 1 98 ? -10.847 2.516 5.569 1.00 98.06 98 PHE A C 1
ATOM 777 O O . PHE A 1 98 ? -11.373 2.819 6.641 1.00 98.06 98 PHE A O 1
ATOM 784 N N . LEU A 1 99 ? -9.823 3.217 5.061 1.00 98.19 99 LEU A N 1
ATOM 785 C CA . LEU A 1 99 ? -9.202 4.342 5.774 1.00 98.19 99 LEU A CA 1
ATOM 786 C C . LEU A 1 99 ? -10.204 5.476 6.024 1.00 98.19 99 LEU A C 1
ATOM 788 O O . LEU A 1 99 ? -10.229 6.046 7.115 1.00 98.19 99 LEU A O 1
ATOM 792 N N . LYS A 1 100 ? -11.048 5.787 5.034 1.00 97.88 100 LYS A N 1
ATOM 793 C CA . LYS A 1 100 ? -12.106 6.800 5.135 1.00 97.88 100 LYS A CA 1
ATOM 794 C C . LYS A 1 100 ? -13.151 6.405 6.172 1.00 97.88 100 LYS A C 1
ATOM 796 O O . LYS A 1 100 ? -13.512 7.230 7.008 1.00 97.88 100 LYS A O 1
ATOM 801 N N . LEU A 1 101 ? -13.609 5.154 6.147 1.00 97.38 101 LEU A N 1
ATOM 802 C CA . LEU A 1 101 ? -14.597 4.646 7.093 1.00 97.38 101 LEU A CA 1
ATOM 803 C C . LEU A 1 101 ? -14.060 4.682 8.527 1.00 97.38 101 LEU A C 1
ATOM 805 O O . LEU A 1 101 ? -14.743 5.176 9.422 1.00 97.38 101 LEU A O 1
ATOM 809 N N . TRP A 1 102 ? -12.827 4.215 8.740 1.00 98.44 102 TRP A N 1
ATOM 810 C CA . TRP A 1 102 ? -12.200 4.231 10.060 1.00 98.44 102 TRP A CA 1
ATOM 811 C C . TRP A 1 102 ? -12.000 5.656 10.579 1.00 98.44 102 TRP A C 1
ATOM 813 O O . TRP A 1 102 ? -12.353 5.942 11.720 1.00 98.44 102 TRP A O 1
ATOM 823 N N . GLN A 1 103 ? -11.539 6.577 9.728 1.00 98.31 103 GLN A N 1
ATOM 824 C CA . GLN A 1 103 ? -11.412 7.992 10.081 1.00 98.31 103 GLN A CA 1
ATOM 825 C C . GLN A 1 103 ? -12.761 8.621 10.466 1.00 98.31 103 GLN A C 1
ATOM 827 O O . GLN A 1 103 ? -12.823 9.431 11.387 1.00 98.31 103 GLN A O 1
ATOM 832 N N . GLN A 1 104 ? -13.845 8.268 9.770 1.00 98.06 104 GLN A N 1
ATOM 833 C CA . GLN A 1 104 ? -15.181 8.813 10.032 1.00 98.06 104 GLN A CA 1
ATOM 834 C C . GLN A 1 104 ? -15.820 8.253 11.306 1.00 98.06 104 GLN A C 1
ATOM 836 O O . GLN A 1 104 ? -16.499 8.992 12.017 1.00 98.06 104 GLN A O 1
ATOM 841 N N . GLN A 1 105 ? -15.636 6.961 11.585 1.00 97.56 105 GLN A N 1
ATOM 842 C CA . GLN A 1 105 ? -16.250 6.300 12.741 1.00 97.56 105 GLN A CA 1
ATOM 843 C C . GLN A 1 105 ? -15.377 6.337 14.001 1.00 97.56 105 GLN A C 1
ATOM 845 O O . GLN A 1 105 ? -15.872 6.096 15.100 1.00 97.56 105 GLN A O 1
ATOM 850 N N . GLY A 1 106 ? -14.083 6.631 13.866 1.00 98.19 106 GLY A N 1
ATOM 851 C CA . GLY A 1 106 ? -13.100 6.595 14.947 1.00 98.19 106 GLY A CA 1
ATOM 852 C C . GLY A 1 106 ? -12.645 5.175 15.288 1.00 98.19 106 GLY A C 1
ATOM 853 O O . GLY A 1 106 ? -11.452 4.945 15.434 1.00 98.19 106 GLY A O 1
ATOM 854 N N . THR A 1 107 ? -13.557 4.207 15.364 1.00 98.00 107 THR A N 1
ATOM 855 C CA . THR A 1 107 ? -13.251 2.778 15.534 1.00 98.00 107 THR A CA 1
ATOM 856 C C . THR A 1 107 ? -14.121 1.932 14.607 1.00 98.00 107 THR A C 1
ATOM 858 O O . THR A 1 107 ? -15.195 2.357 14.184 1.00 98.00 107 THR A O 1
ATOM 861 N N . LEU A 1 108 ? -13.666 0.724 14.280 1.00 97.75 108 LEU A N 1
ATOM 862 C CA . LEU A 1 108 ? -14.391 -0.251 13.470 1.00 97.75 108 LEU A CA 1
ATOM 863 C C . LEU A 1 108 ? -14.584 -1.558 14.237 1.00 97.75 108 LEU A C 1
ATOM 865 O O . LEU A 1 108 ? -13.707 -2.019 14.967 1.00 97.75 108 LEU A O 1
ATOM 869 N N . SER A 1 109 ? -15.741 -2.187 14.036 1.00 95.25 109 SER A N 1
ATOM 870 C CA . SER A 1 109 ? -16.022 -3.495 14.623 1.00 95.25 109 SER A CA 1
ATOM 871 C C . SER A 1 109 ? -15.140 -4.591 13.999 1.00 95.25 109 SER A C 1
ATOM 873 O O . SER A 1 109 ? -14.696 -4.455 12.855 1.00 95.25 109 SER A O 1
ATOM 875 N N . PRO A 1 110 ? -14.927 -5.722 14.696 1.00 93.81 110 PRO A N 1
ATOM 876 C CA . PRO A 1 110 ? -14.217 -6.871 14.131 1.00 93.81 110 PRO A CA 1
ATOM 877 C C . PRO A 1 110 ? -14.792 -7.364 12.794 1.00 93.81 110 PRO A C 1
ATOM 879 O O . PRO A 1 110 ? -14.031 -7.771 11.925 1.00 93.81 110 PRO A O 1
ATOM 882 N N . VAL A 1 111 ? -16.111 -7.248 12.591 1.00 93.62 111 VAL A N 1
ATOM 883 C CA . VAL A 1 111 ? -16.781 -7.630 11.335 1.00 93.62 111 VAL A CA 1
ATOM 884 C C . VAL A 1 111 ? -16.247 -6.819 10.151 1.00 93.62 111 VAL A C 1
ATOM 886 O O . VAL A 1 111 ? -15.912 -7.391 9.119 1.00 93.62 111 VAL A O 1
ATOM 889 N N . PHE A 1 112 ? -16.080 -5.501 10.311 1.00 91.50 112 PHE A N 1
ATOM 890 C CA . PHE A 1 112 ? -15.498 -4.665 9.257 1.00 91.50 112 PHE A CA 1
ATOM 891 C C . PHE A 1 112 ? -14.035 -5.028 8.975 1.00 91.50 112 PHE A C 1
ATOM 893 O O . PHE A 1 112 ? -13.606 -4.986 7.822 1.00 91.50 112 PHE A O 1
ATOM 900 N N . LYS A 1 113 ? -13.262 -5.431 9.995 1.00 90.50 113 LYS A N 1
ATOM 901 C CA . LYS A 1 113 ? -11.886 -5.912 9.782 1.00 90.50 113 LYS A CA 1
ATOM 902 C C . LYS A 1 113 ? -11.866 -7.142 8.881 1.00 90.50 113 LYS A C 1
ATOM 904 O O . LYS A 1 113 ? -11.071 -7.206 7.947 1.00 90.50 113 LYS A O 1
ATOM 909 N N . GLU A 1 114 ? -12.733 -8.109 9.169 1.00 93.12 114 GLU A N 1
ATOM 910 C CA . GLU A 1 114 ? -12.846 -9.360 8.414 1.00 93.12 114 GLU A CA 1
ATOM 911 C C . GLU A 1 114 ? -13.337 -9.133 6.980 1.00 93.12 114 GLU A C 1
ATOM 913 O O . GLU A 1 114 ? -12.932 -9.862 6.077 1.00 93.12 114 GLU A O 1
ATOM 918 N N . GLU A 1 115 ? -14.144 -8.097 6.752 1.00 94.94 115 GLU A N 1
ATOM 919 C CA . GLU A 1 115 ? -14.624 -7.720 5.423 1.00 94.94 115 GLU A CA 1
ATOM 920 C C . GLU A 1 115 ? -13.536 -7.054 4.564 1.00 94.94 115 GLU A C 1
ATOM 922 O O . GLU A 1 115 ? -13.320 -7.451 3.414 1.00 94.94 115 GLU A O 1
ATOM 927 N N . TYR A 1 116 ? -12.829 -6.054 5.101 1.00 96.44 116 TYR A N 1
ATOM 928 C CA . TYR A 1 116 ? -11.848 -5.279 4.328 1.00 96.44 116 TYR A CA 1
ATOM 929 C C . TYR A 1 116 ? -10.514 -6.000 4.146 1.00 96.44 116 TYR A C 1
ATOM 931 O O . TYR A 1 116 ? -9.878 -5.857 3.098 1.00 96.44 116 TYR A O 1
ATOM 939 N N . ARG A 1 117 ? -10.081 -6.793 5.133 1.00 97.56 117 ARG A N 1
ATOM 940 C CA . ARG A 1 117 ? -8.790 -7.493 5.092 1.00 97.56 117 ARG A CA 1
ATOM 941 C C . ARG A 1 117 ? -8.564 -8.304 3.808 1.00 97.56 117 ARG A C 1
ATOM 943 O O . ARG A 1 117 ? -7.572 -8.021 3.139 1.00 97.56 117 ARG A O 1
ATOM 950 N N . PRO A 1 118 ? -9.428 -9.259 3.413 1.00 97.50 118 PRO A N 1
ATOM 951 C CA . PRO A 1 118 ? -9.185 -10.073 2.221 1.00 97.50 118 PRO A CA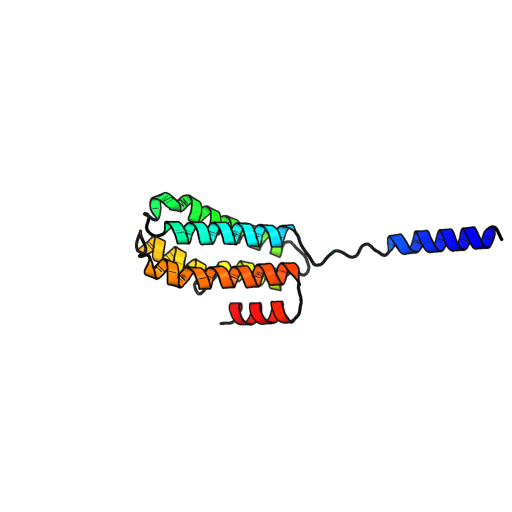 1
ATOM 952 C C . PRO A 1 118 ? -9.188 -9.247 0.928 1.00 97.50 118 PRO A C 1
ATOM 954 O O . PRO A 1 118 ? -8.481 -9.585 -0.019 1.00 97.50 118 PRO A O 1
ATOM 957 N N . GLN A 1 119 ? -9.949 -8.149 0.879 1.00 96.88 119 GLN A N 1
ATOM 958 C CA . GLN A 1 119 ? -9.978 -7.255 -0.280 1.00 96.88 119 GLN A CA 1
ATOM 959 C C . GLN A 1 119 ? -8.643 -6.519 -0.431 1.00 96.88 119 GLN A C 1
ATOM 961 O O . GLN A 1 119 ? -8.045 -6.529 -1.505 1.00 96.88 119 GLN A O 1
ATOM 966 N N . VAL A 1 120 ? -8.140 -5.944 0.665 1.00 97.88 120 VAL A N 1
ATOM 967 C CA . VAL A 1 120 ? -6.848 -5.247 0.689 1.00 97.88 120 VAL A CA 1
ATOM 968 C C . VAL A 1 120 ? -5.693 -6.220 0.447 1.00 97.88 120 VAL A C 1
ATOM 970 O O . VAL A 1 120 ? -4.805 -5.919 -0.350 1.00 97.88 120 VAL A O 1
ATOM 973 N N . GLU A 1 121 ? -5.715 -7.410 1.054 1.00 98.00 121 GLU A N 1
ATOM 974 C CA . GLU A 1 121 ? -4.709 -8.451 0.802 1.00 98.00 121 GLU A CA 1
ATOM 975 C C . GLU A 1 121 ? -4.657 -8.825 -0.682 1.00 98.00 121 GLU A C 1
ATOM 977 O O . GLU A 1 121 ? -3.571 -8.816 -1.264 1.00 98.00 121 GLU A O 1
ATOM 982 N N . LYS A 1 122 ? -5.817 -9.054 -1.311 1.00 96.94 122 LYS A N 1
ATOM 983 C CA . LYS A 1 122 ? -5.914 -9.404 -2.733 1.00 96.94 122 LYS A CA 1
ATOM 984 C C . LYS A 1 122 ? -5.332 -8.325 -3.646 1.00 96.94 122 LYS A C 1
ATOM 986 O O . LYS A 1 122 ? -4.639 -8.672 -4.600 1.00 96.94 122 LYS A O 1
ATOM 991 N N . ILE A 1 123 ? -5.588 -7.044 -3.367 1.00 97.25 123 ILE A N 1
ATOM 992 C CA . ILE A 1 123 ? -5.019 -5.927 -4.142 1.00 97.25 123 ILE A CA 1
ATOM 993 C C . ILE A 1 123 ? -3.489 -6.026 -4.146 1.00 97.25 123 ILE A C 1
ATOM 995 O O . ILE A 1 123 ? -2.869 -6.084 -5.209 1.00 97.25 123 ILE A O 1
ATOM 999 N N . PHE A 1 124 ? -2.879 -6.118 -2.964 1.00 97.94 124 PHE A N 1
ATOM 1000 C CA . PHE A 1 124 ? -1.423 -6.178 -2.848 1.00 97.94 124 PHE A CA 1
ATOM 1001 C C . PHE A 1 124 ? -0.825 -7.489 -3.367 1.00 97.94 124 PHE A C 1
ATOM 1003 O O . PHE A 1 124 ? 0.278 -7.470 -3.909 1.00 97.94 124 PHE A O 1
ATOM 1010 N N . ASP A 1 125 ? -1.531 -8.614 -3.247 1.00 96.94 125 ASP A N 1
ATOM 1011 C CA . ASP A 1 125 ? -1.080 -9.890 -3.811 1.00 96.94 125 ASP A CA 1
ATOM 1012 C C . ASP A 1 125 ? -1.026 -9.847 -5.338 1.00 96.94 125 ASP A C 1
ATOM 1014 O O . ASP A 1 125 ? -0.060 -10.327 -5.932 1.00 96.94 125 ASP A O 1
ATOM 1018 N N . LEU A 1 126 ? -2.004 -9.207 -5.983 1.00 95.81 126 LEU A N 1
ATOM 1019 C CA . LEU A 1 126 ? -1.976 -8.984 -7.429 1.00 95.81 126 LEU A CA 1
ATOM 1020 C C . LEU A 1 126 ? -0.818 -8.065 -7.840 1.00 95.81 126 LEU A C 1
ATOM 1022 O O . LEU A 1 126 ? -0.121 -8.367 -8.811 1.00 95.81 126 LEU A O 1
ATOM 1026 N N . MET A 1 127 ? -0.564 -6.996 -7.079 1.00 95.50 127 MET A N 1
ATOM 1027 C CA . MET A 1 127 ? 0.569 -6.096 -7.325 1.00 95.50 127 MET A CA 1
ATOM 1028 C C . MET A 1 127 ? 1.918 -6.813 -7.183 1.00 95.50 127 MET A C 1
ATOM 1030 O O . MET A 1 127 ? 2.762 -6.736 -8.077 1.00 95.50 127 MET A O 1
ATOM 1034 N N . ALA A 1 128 ? 2.121 -7.554 -6.090 1.00 94.19 128 ALA A N 1
ATOM 1035 C CA . ALA A 1 128 ? 3.368 -8.270 -5.822 1.00 94.19 128 ALA A CA 1
ATOM 1036 C C . ALA A 1 128 ? 3.617 -9.373 -6.862 1.00 94.19 128 ALA A C 1
ATOM 1038 O O . ALA A 1 128 ? 4.749 -9.572 -7.318 1.00 94.19 128 ALA A O 1
ATOM 1039 N N . ASN A 1 129 ? 2.548 -10.061 -7.274 1.00 92.56 129 ASN A N 1
ATOM 1040 C CA . ASN A 1 129 ? 2.602 -11.063 -8.326 1.00 92.56 129 ASN A CA 1
ATOM 1041 C C . ASN A 1 129 ? 3.053 -10.455 -9.662 1.00 92.56 129 ASN A C 1
ATOM 1043 O O . ASN A 1 129 ? 3.952 -10.984 -10.319 1.00 92.56 129 ASN A O 1
ATOM 1047 N N . TYR A 1 130 ? 2.482 -9.311 -10.043 1.00 92.44 130 TYR A N 1
ATOM 1048 C CA . TYR A 1 130 ? 2.892 -8.614 -11.255 1.00 92.44 130 TYR A CA 1
ATOM 1049 C C . TYR A 1 130 ? 4.331 -8.119 -11.187 1.00 92.44 130 TYR A C 1
ATOM 1051 O O . TYR A 1 130 ? 5.065 -8.337 -12.143 1.00 92.44 130 TYR A O 1
ATOM 1059 N N . GLU A 1 131 ? 4.781 -7.530 -10.076 1.00 90.69 131 GLU A N 1
ATOM 1060 C CA . GLU A 1 131 ? 6.184 -7.106 -9.968 1.00 90.69 131 GLU A CA 1
ATOM 1061 C C . GLU A 1 131 ? 7.165 -8.275 -10.096 1.00 90.69 131 GLU A C 1
ATOM 1063 O O . GLU A 1 131 ? 8.256 -8.095 -10.634 1.00 90.69 131 GLU A O 1
ATOM 1068 N N . THR A 1 132 ? 6.760 -9.476 -9.675 1.00 87.19 132 THR A N 1
ATOM 1069 C CA . THR A 1 132 ? 7.569 -10.695 -9.793 1.00 87.19 132 THR A CA 1
ATOM 1070 C C . THR A 1 132 ? 7.601 -11.241 -11.221 1.00 87.19 132 THR A C 1
ATOM 1072 O O . THR A 1 132 ? 8.676 -11.570 -11.720 1.00 87.19 132 THR A O 1
ATOM 1075 N N . GLN A 1 133 ? 6.441 -11.369 -11.874 1.00 84.50 133 GLN A N 1
ATOM 1076 C CA . GLN A 1 133 ? 6.326 -12.108 -13.140 1.00 84.50 133 GLN A CA 1
ATOM 1077 C C . GLN A 1 133 ? 6.295 -11.208 -14.381 1.00 84.50 133 GLN A C 1
ATOM 1079 O O . GLN A 1 133 ? 6.837 -11.579 -15.421 1.00 84.50 133 GLN A O 1
ATOM 1084 N N . LYS A 1 134 ? 5.656 -10.034 -14.289 1.00 84.38 134 LYS A N 1
ATOM 1085 C CA . LYS A 1 134 ? 5.367 -9.103 -15.401 1.00 84.38 134 LYS A CA 1
ATOM 1086 C C . LYS A 1 134 ? 4.837 -9.792 -16.665 1.00 84.38 134 LYS A C 1
ATOM 1088 O O . LYS A 1 134 ? 5.139 -9.378 -17.785 1.00 84.38 134 LYS A O 1
ATOM 1093 N N . ASP A 1 135 ? 4.041 -10.843 -16.485 1.00 85.50 135 ASP A N 1
ATOM 1094 C CA . ASP A 1 135 ? 3.456 -11.626 -17.571 1.00 85.50 135 ASP A CA 1
ATOM 1095 C C . ASP A 1 135 ? 2.053 -11.126 -17.972 1.00 85.50 135 ASP A C 1
ATOM 1097 O O . ASP A 1 135 ? 1.462 -10.233 -17.357 1.00 85.50 135 ASP A O 1
ATOM 1101 N N . ALA A 1 136 ? 1.500 -11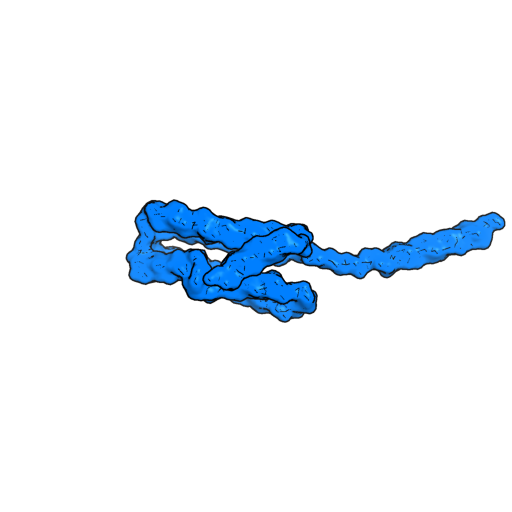.704 -19.040 1.00 86.88 136 ALA A N 1
ATOM 1102 C CA . ALA A 1 136 ? 0.187 -11.318 -19.549 1.00 86.88 136 ALA A CA 1
ATOM 1103 C C . ALA A 1 136 ? -0.962 -11.651 -18.579 1.00 86.88 136 ALA A C 1
ATOM 1105 O O . ALA A 1 136 ? -1.956 -10.925 -18.544 1.00 86.88 136 ALA A O 1
ATOM 1106 N N . GLN A 1 137 ? -0.834 -12.722 -17.792 1.00 90.31 137 GLN A N 1
ATOM 1107 C CA . GLN A 1 137 ? -1.879 -13.175 -16.877 1.00 90.31 137 GLN A CA 1
ATOM 1108 C C . GLN A 1 137 ? -1.987 -12.242 -15.667 1.00 90.31 137 GLN A C 1
ATOM 1110 O O . GLN A 1 137 ? -3.064 -11.726 -15.379 1.00 90.31 137 GLN A O 1
ATOM 1115 N N . SER A 1 138 ? -0.870 -11.987 -14.988 1.00 89.12 138 SER A N 1
ATOM 1116 C CA . SER A 1 138 ? -0.762 -11.032 -13.882 1.00 89.12 138 SER A CA 1
ATOM 1117 C C . SER A 1 138 ? -1.195 -9.628 -14.309 1.00 89.12 138 SER A C 1
ATOM 1119 O O . SER A 1 138 ? -1.953 -8.981 -13.587 1.00 89.12 138 SER A O 1
ATOM 1121 N N . LYS A 1 139 ? -0.816 -9.192 -15.519 1.00 90.56 139 LYS A N 1
ATOM 1122 C CA . LYS A 1 139 ? -1.304 -7.937 -16.105 1.00 90.56 139 LYS A CA 1
ATOM 1123 C C . LYS A 1 139 ? -2.825 -7.925 -16.274 1.00 90.56 139 LYS A C 1
ATOM 1125 O O . LYS A 1 139 ? -3.448 -6.934 -15.912 1.00 90.56 139 LYS A O 1
ATOM 1130 N N . SER A 1 140 ? -3.420 -8.985 -16.824 1.00 91.62 140 SER A N 1
ATOM 1131 C CA . SER A 1 140 ? -4.877 -9.066 -17.015 1.00 91.62 140 SER A CA 1
ATOM 1132 C C . SER A 1 140 ? -5.615 -8.959 -15.684 1.00 91.62 140 SER A C 1
ATOM 1134 O O . SER A 1 140 ? -6.496 -8.122 -15.551 1.00 91.62 140 SER A O 1
ATOM 1136 N N . LEU A 1 141 ? -5.194 -9.734 -14.680 1.00 91.00 141 LEU A N 1
ATOM 1137 C CA . LEU A 1 141 ? -5.823 -9.729 -13.355 1.00 91.00 141 LEU A CA 1
ATOM 1138 C C . LEU A 1 141 ? -5.755 -8.355 -12.674 1.00 91.00 141 LEU A C 1
ATOM 1140 O O . LEU A 1 141 ? -6.685 -7.967 -11.972 1.00 91.00 141 LEU A O 1
ATOM 1144 N N . LEU A 1 142 ? -4.662 -7.615 -12.874 1.00 89.69 142 LEU A N 1
ATOM 1145 C CA . LEU A 1 142 ? -4.546 -6.240 -12.393 1.00 89.69 142 LEU A CA 1
ATOM 1146 C C . LEU A 1 142 ? -5.449 -5.272 -13.148 1.00 89.69 142 LEU A C 1
ATOM 1148 O O . LEU A 1 142 ? -6.061 -4.411 -12.530 1.00 89.69 142 LEU A O 1
ATOM 1152 N N . LEU A 1 143 ? -5.531 -5.385 -14.471 1.00 90.94 143 LEU A N 1
ATOM 1153 C CA . LEU A 1 143 ? -6.407 -4.517 -15.255 1.00 90.94 143 LEU A CA 1
ATOM 1154 C C . LEU A 1 143 ? -7.879 -4.760 -14.910 1.00 90.94 143 LEU A C 1
ATOM 1156 O O . LEU A 1 143 ? -8.626 -3.794 -14.789 1.00 90.94 143 LEU A O 1
ATOM 1160 N N . ASP A 1 144 ? -8.267 -6.008 -14.655 1.00 91.44 144 ASP A N 1
ATOM 1161 C CA . ASP A 1 144 ? -9.614 -6.343 -14.186 1.00 91.44 144 ASP A CA 1
ATOM 1162 C C . ASP A 1 144 ? -9.908 -5.693 -12.823 1.00 91.44 144 ASP A C 1
ATOM 1164 O O . ASP A 1 144 ? -11.017 -5.227 -12.594 1.00 91.44 144 ASP A O 1
ATOM 1168 N N . LEU A 1 145 ? -8.913 -5.613 -11.929 1.00 88.50 145 LEU A N 1
ATOM 1169 C CA . LEU A 1 145 ? -9.039 -4.934 -10.634 1.00 88.50 145 LEU A CA 1
ATOM 1170 C C . LEU A 1 145 ? -9.179 -3.410 -10.781 1.00 88.50 145 LEU A C 1
ATOM 1172 O O . LEU A 1 145 ? -9.959 -2.796 -10.063 1.00 88.50 145 LEU A O 1
ATOM 1176 N N . ILE A 1 146 ? -8.385 -2.802 -11.665 1.00 86.56 146 ILE A N 1
ATOM 1177 C CA . ILE A 1 146 ? -8.259 -1.339 -11.781 1.00 86.56 146 ILE A CA 1
ATOM 1178 C C . ILE A 1 146 ? -9.395 -0.725 -12.613 1.00 86.56 146 ILE A C 1
ATOM 1180 O O . ILE A 1 146 ? -9.684 0.459 -12.461 1.00 86.56 146 ILE A O 1
ATOM 1184 N N . THR A 1 147 ? -10.011 -1.502 -13.509 1.00 82.62 147 THR A N 1
ATOM 1185 C CA . THR A 1 147 ? -11.080 -1.030 -14.411 1.00 82.62 147 THR A CA 1
ATOM 1186 C C . THR A 1 147 ? -12.501 -1.357 -13.939 1.00 82.62 147 THR A C 1
ATOM 1188 O O . THR A 1 147 ? -13.451 -0.981 -14.627 1.00 82.62 147 THR A O 1
ATOM 1191 N N . LEU A 1 148 ? -12.636 -2.041 -12.795 1.00 62.25 148 LEU A N 1
ATOM 1192 C CA . LEU A 1 148 ? -13.895 -2.235 -12.062 1.00 62.25 148 LEU A CA 1
ATOM 1193 C C . LEU A 1 148 ? -14.479 -0.899 -11.591 1.00 62.25 148 LEU A C 1
ATOM 1195 O O . LEU A 1 148 ? -15.716 -0.754 -11.722 1.00 62.25 148 LEU A O 1
#

Foldseek 3Di:
DVVVVVVVVVVVVVVVVVPPDDDLQDPVQLVLLVVLLVLLLVCLVCQQAFCVVCVVSVVVSVVSLVVQLVVQVVDPPRVLSNLLSVLCVDCPQLSNVLNVVSNVVRHDDVVVSVVSSVSSNVSSVLSSVCSVPVDPVSSVVSCVVSVD

Organism: NCBI:txid1655491

Secondary structure (DSSP, 8-state):
-HHHHHHHHHHHHHHHTT-----S--HHHHHHHHHHHHHHHHHHHTTTS-HHHHHHHHHHHHHHHHHHHHHHHTSTT-HHHHHHHHHTTSTTSHHHHHHHHHHHHSS--HHHHHHHHHHHHHHHHHHHHHHHH--HHHHHHHHHHH--